Protein AF-A0A7Y2HP80-F1 (afdb_monomer_lite)

Sequence (89 aa):
MNSGTLFERLAAAFSDGVARGWSEAEFDGWASEVFRRQFELNAVYRRFCEARGRGPDDVAGWTDIPAVPTSAFKHLDLSPGRHEAVFET

Radius of gyration: 14.86 Å; chains: 1; bounding box: 31×39×35 Å

Secondary structure (DSSP, 8-state):
-----HHHHHHHHHHT-TTT---HHHHHHHHHHHHHHHHHH-HHHHHHHHTTT--TTT-SSGGGSPPPPGGGGGTS---SS--S-----

Structure (mmCIF, N/CA/C/O backbone):
data_AF-A0A7Y2HP80-F1
#
_entry.id   AF-A0A7Y2HP80-F1
#
loop_
_atom_site.group_PDB
_atom_site.id
_atom_site.type_symbol
_atom_site.label_atom_id
_atom_site.label_alt_id
_atom_site.label_comp_id
_atom_site.label_asym_id
_atom_site.label_entity_id
_atom_site.label_seq_id
_atom_site.pdbx_PDB_ins_code
_atom_site.Cartn_x
_atom_site.Cartn_y
_atom_site.Cartn_z
_atom_site.occupancy
_atom_site.B_iso_or_equiv
_atom_site.auth_seq_id
_atom_site.auth_comp_id
_atom_site.auth_asym_id
_atom_site.auth_atom_id
_atom_site.pdbx_PDB_model_num
ATOM 1 N N . MET A 1 1 ? -4.267 10.785 -22.852 1.00 42.34 1 MET A N 1
ATOM 2 C CA . MET A 1 1 ? -4.868 10.403 -21.557 1.00 42.34 1 MET A CA 1
ATOM 3 C C . MET A 1 1 ? -4.794 8.890 -21.471 1.00 42.34 1 MET A C 1
ATOM 5 O O . MET A 1 1 ? -5.479 8.230 -22.237 1.00 42.34 1 MET A O 1
ATOM 9 N N . ASN A 1 2 ? -3.883 8.349 -20.657 1.00 47.31 2 ASN A N 1
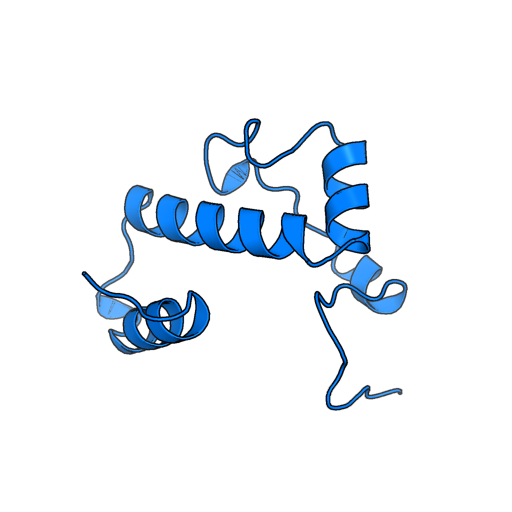ATOM 10 C CA . ASN A 1 2 ? -3.716 6.902 -20.482 1.00 47.31 2 ASN A CA 1
ATOM 11 C C . ASN A 1 2 ? -4.894 6.352 -19.665 1.00 47.31 2 ASN A C 1
ATOM 13 O O . ASN A 1 2 ? -4.786 6.184 -18.455 1.00 47.31 2 ASN A O 1
ATOM 17 N N . SER A 1 3 ? -6.030 6.114 -20.318 1.00 55.81 3 SER A N 1
ATOM 18 C CA . SER A 1 3 ? -7.263 5.606 -19.700 1.00 55.81 3 SER A CA 1
ATOM 19 C C . SER A 1 3 ? -7.238 4.085 -19.471 1.00 55.81 3 SER A C 1
ATOM 21 O O . SER A 1 3 ? -8.254 3.423 -19.649 1.00 55.81 3 SER A O 1
ATOM 23 N N . GLY A 1 4 ? -6.076 3.527 -19.120 1.00 72.94 4 GLY A N 1
ATOM 24 C CA . GLY A 1 4 ? -5.936 2.123 -18.732 1.00 72.94 4 GLY A CA 1
ATOM 25 C C . GLY A 1 4 ? -6.250 1.924 -17.250 1.00 72.94 4 GLY A C 1
ATOM 26 O O . GLY A 1 4 ? -6.016 2.815 -16.424 1.00 72.94 4 GLY A O 1
ATOM 27 N N . THR A 1 5 ? -6.764 0.749 -16.901 1.00 90.00 5 THR A N 1
ATOM 28 C CA . THR A 1 5 ? -6.961 0.343 -15.504 1.00 90.00 5 TH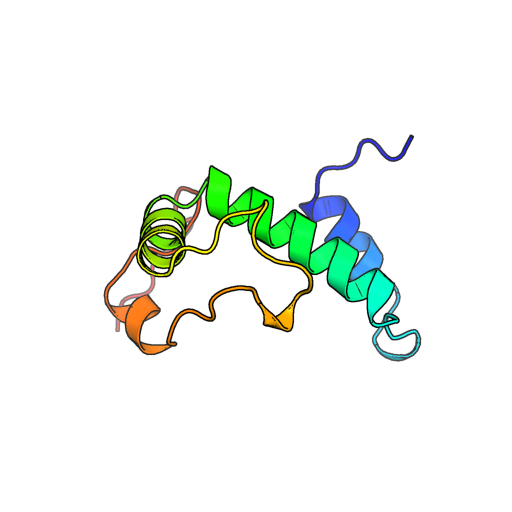R A CA 1
ATOM 29 C C . THR A 1 5 ? -5.639 0.416 -14.729 1.00 90.00 5 THR A C 1
ATOM 31 O O . THR A 1 5 ? -4.551 0.341 -15.304 1.00 90.00 5 THR A O 1
ATOM 34 N N . LEU A 1 6 ? -5.709 0.551 -13.398 1.00 91.88 6 LEU A N 1
ATOM 35 C CA . LEU A 1 6 ? -4.513 0.518 -12.543 1.00 91.88 6 LEU A CA 1
ATOM 36 C C . LEU A 1 6 ? -3.662 -0.734 -12.802 1.00 91.88 6 LEU A C 1
ATOM 38 O O . LEU A 1 6 ? -2.440 -0.646 -12.869 1.00 91.88 6 LEU A O 1
ATOM 42 N N . PHE A 1 7 ? -4.314 -1.880 -13.007 1.00 89.38 7 PHE A N 1
ATOM 43 C CA . PHE A 1 7 ? -3.643 -3.135 -13.319 1.00 89.38 7 PHE A CA 1
ATOM 44 C C . PHE A 1 7 ? -2.838 -3.058 -14.622 1.00 89.38 7 PHE A C 1
ATOM 46 O O . PHE A 1 7 ? -1.653 -3.371 -14.619 1.00 89.38 7 PHE A O 1
ATOM 53 N N . GLU A 1 8 ? -3.444 -2.596 -15.718 1.00 91.25 8 GLU A N 1
ATOM 54 C CA . GLU A 1 8 ? -2.764 -2.497 -17.020 1.00 91.25 8 GLU A CA 1
ATOM 55 C C . GLU A 1 8 ? -1.577 -1.535 -16.968 1.00 91.25 8 GLU A C 1
ATOM 57 O O . GLU A 1 8 ? -0.516 -1.816 -17.526 1.00 91.25 8 GLU A O 1
ATOM 62 N N . ARG A 1 9 ? -1.732 -0.412 -16.258 1.00 93.75 9 ARG A N 1
ATOM 63 C CA . ARG A 1 9 ? -0.653 0.563 -16.085 1.00 93.75 9 ARG A CA 1
ATOM 64 C C . ARG A 1 9 ? 0.508 0.004 -15.267 1.00 93.75 9 ARG A C 1
ATOM 66 O O . ARG A 1 9 ? 1.653 0.194 -15.667 1.00 93.75 9 ARG A O 1
ATOM 73 N N . LEU A 1 10 ? 0.228 -0.709 -14.175 1.00 92.62 10 LEU A N 1
ATOM 74 C CA . LEU A 1 10 ? 1.261 -1.391 -13.390 1.00 92.62 10 LEU A CA 1
ATOM 75 C C . LEU A 1 10 ? 1.938 -2.506 -14.192 1.00 92.62 10 LEU A C 1
ATOM 77 O O . LEU A 1 10 ? 3.157 -2.605 -14.169 1.00 92.62 10 LEU A O 1
ATOM 81 N N . ALA A 1 11 ? 1.179 -3.309 -14.941 1.00 91.62 11 ALA A N 1
ATOM 82 C CA . ALA A 1 11 ? 1.726 -4.379 -15.774 1.00 91.62 11 ALA A CA 1
ATOM 83 C C . ALA A 1 11 ? 2.682 -3.840 -16.851 1.00 91.62 11 ALA A C 1
ATOM 85 O O . ALA A 1 11 ? 3.771 -4.387 -17.045 1.00 91.62 11 ALA A O 1
ATOM 86 N N . ALA A 1 12 ? 2.312 -2.737 -17.508 1.00 90.25 12 ALA A N 1
ATOM 87 C CA . ALA A 1 12 ? 3.200 -2.040 -18.432 1.00 90.25 12 ALA A CA 1
ATOM 88 C C . ALA A 1 12 ? 4.455 -1.523 -17.711 1.00 90.25 12 ALA A C 1
ATOM 90 O O . ALA A 1 12 ? 5.564 -1.799 -18.155 1.00 90.25 12 ALA A O 1
ATOM 91 N N . ALA A 1 13 ? 4.294 -0.862 -16.560 1.00 89.62 13 ALA A N 1
ATOM 92 C CA . ALA A 1 13 ? 5.415 -0.318 -15.795 1.00 89.62 13 ALA A CA 1
ATOM 93 C C . ALA A 1 13 ? 6.377 -1.402 -15.268 1.00 89.62 13 ALA A C 1
ATOM 95 O O . ALA A 1 13 ? 7.585 -1.180 -15.221 1.00 89.62 13 ALA A O 1
ATOM 96 N N . PHE A 1 14 ? 5.875 -2.585 -14.900 1.00 89.31 14 PHE A N 1
ATOM 97 C CA . PHE A 1 14 ? 6.705 -3.728 -14.504 1.00 89.31 14 PHE A CA 1
ATOM 98 C C . PHE A 1 14 ? 7.466 -4.348 -15.682 1.00 89.31 14 PHE A C 1
ATOM 100 O O . PHE A 1 14 ? 8.533 -4.930 -15.482 1.00 89.31 14 PHE A O 1
ATOM 107 N N . SER A 1 15 ? 6.952 -4.204 -16.907 1.00 87.94 15 SER A N 1
ATOM 108 C CA . SER A 1 15 ? 7.583 -4.746 -18.117 1.00 87.94 15 SER A CA 1
ATOM 109 C C . SER A 1 15 ? 8.855 -3.990 -18.525 1.00 87.94 15 SER A C 1
ATOM 111 O O . SER A 1 15 ? 9.670 -4.542 -19.259 1.00 87.94 15 SER A O 1
ATOM 113 N N . ASP A 1 16 ? 9.074 -2.776 -18.004 1.00 83.31 16 ASP A N 1
ATOM 114 C CA . ASP A 1 16 ? 10.296 -1.984 -18.230 1.00 83.31 16 ASP A CA 1
ATOM 115 C C . ASP A 1 16 ? 11.568 -2.637 -17.639 1.00 83.31 16 ASP A C 1
ATOM 117 O O . ASP A 1 16 ? 12.688 -2.249 -17.977 1.00 83.31 16 ASP A O 1
ATOM 121 N N . GLY A 1 17 ? 11.410 -3.636 -16.762 1.00 77.06 17 GLY A N 1
ATOM 122 C CA . GLY A 1 17 ? 12.504 -4.387 -16.148 1.00 77.06 17 GLY A CA 1
ATOM 123 C C . GLY A 1 17 ? 13.164 -3.689 -14.951 1.00 77.06 17 GLY A C 1
ATOM 124 O O . GLY A 1 17 ? 13.123 -2.472 -14.778 1.00 77.06 17 GLY A O 1
ATOM 125 N N . VAL A 1 18 ? 13.824 -4.486 -14.102 1.00 76.44 18 VAL A N 1
ATOM 126 C CA . VAL A 1 18 ? 14.412 -4.030 -12.822 1.00 76.44 18 VAL A CA 1
ATOM 127 C C . VAL A 1 18 ? 15.556 -3.023 -13.019 1.00 76.44 18 VAL A C 1
ATOM 129 O O . VAL A 1 18 ? 15.824 -2.215 -12.136 1.00 76.44 18 VAL A O 1
ATOM 132 N N . ALA A 1 19 ? 16.206 -3.029 -14.188 1.00 76.50 19 ALA A N 1
ATOM 133 C CA . ALA A 1 19 ? 17.346 -2.161 -14.490 1.00 76.50 19 ALA A CA 1
ATOM 134 C C . ALA A 1 19 ? 16.989 -0.668 -14.574 1.00 76.50 19 ALA A C 1
ATOM 136 O O . ALA A 1 19 ? 17.859 0.167 -14.341 1.00 76.50 19 ALA A O 1
ATOM 137 N N . ARG A 1 20 ? 15.731 -0.322 -14.888 1.00 84.56 20 ARG A N 1
ATOM 138 C CA . ARG A 1 20 ? 15.279 1.076 -14.862 1.00 84.56 20 ARG A CA 1
ATOM 139 C C . ARG A 1 20 ? 15.214 1.603 -13.429 1.00 84.56 20 ARG A C 1
ATOM 141 O O . ARG A 1 20 ? 15.603 2.742 -13.189 1.00 84.56 20 ARG A O 1
ATOM 148 N N . GLY A 1 21 ? 14.734 0.768 -12.503 1.00 82.44 21 GLY A N 1
ATOM 149 C CA . GLY A 1 21 ? 14.334 1.190 -11.163 1.00 82.44 21 GLY A CA 1
ATOM 150 C C . GLY A 1 21 ? 13.222 2.245 -11.196 1.00 82.44 21 GLY A C 1
ATOM 151 O O . GLY A 1 21 ? 12.976 2.899 -12.209 1.00 82.44 21 GLY A O 1
ATOM 152 N N . TRP A 1 22 ? 12.520 2.416 -10.082 1.00 91.62 22 TRP A N 1
ATOM 153 C CA . TRP A 1 22 ? 11.672 3.589 -9.875 1.00 91.62 22 TRP A CA 1
ATOM 154 C C . TRP A 1 22 ? 12.372 4.505 -8.886 1.00 91.62 22 TRP A C 1
ATOM 156 O O . TRP A 1 22 ? 12.951 4.036 -7.904 1.00 91.62 22 TRP A O 1
ATOM 166 N N . SER A 1 23 ? 12.323 5.808 -9.147 1.00 92.88 23 SER A N 1
ATOM 167 C CA . SER A 1 23 ? 12.606 6.789 -8.107 1.00 92.88 23 SER A CA 1
ATOM 168 C C . SER A 1 23 ? 11.600 6.639 -6.964 1.00 92.88 23 SER A C 1
ATOM 170 O O . SER A 1 23 ? 10.507 6.095 -7.138 1.00 92.88 23 SER A O 1
ATOM 172 N N . GLU A 1 24 ? 11.956 7.147 -5.789 1.00 93.50 24 GLU A N 1
ATOM 173 C CA . GLU A 1 24 ? 11.080 7.107 -4.617 1.00 93.50 24 GLU A CA 1
ATOM 174 C C . GLU A 1 24 ? 9.728 7.778 -4.897 1.00 93.50 24 GLU A C 1
ATOM 176 O O . GLU A 1 24 ? 8.692 7.174 -4.654 1.00 93.50 24 GLU A O 1
ATOM 181 N N . ALA A 1 25 ? 9.732 8.940 -5.558 1.00 94.06 25 ALA A N 1
ATOM 182 C CA . ALA A 1 25 ? 8.509 9.650 -5.935 1.00 94.06 25 ALA A CA 1
ATOM 183 C C . ALA A 1 25 ? 7.636 8.878 -6.946 1.00 94.06 25 ALA A C 1
ATOM 185 O O . ALA A 1 25 ? 6.407 8.916 -6.864 1.00 94.06 25 ALA A O 1
ATOM 186 N N . GLU A 1 26 ? 8.244 8.167 -7.904 1.00 94.00 26 GLU A N 1
ATOM 187 C CA . GLU A 1 26 ? 7.496 7.287 -8.812 1.00 94.00 26 GLU A CA 1
ATOM 188 C C . GLU A 1 26 ? 6.866 6.122 -8.044 1.00 94.00 26 GLU A C 1
ATOM 190 O O . GLU A 1 26 ? 5.693 5.807 -8.254 1.00 94.00 26 GLU A O 1
ATOM 195 N N . PHE A 1 27 ? 7.626 5.492 -7.144 1.00 94.25 27 PHE A N 1
ATOM 196 C CA . PHE A 1 27 ? 7.129 4.394 -6.321 1.00 94.25 27 PHE A CA 1
ATOM 197 C C . PHE A 1 27 ? 6.010 4.855 -5.380 1.00 94.25 27 PHE A C 1
ATOM 199 O O . PHE A 1 27 ? 4.986 4.181 -5.299 1.00 94.25 27 PHE A O 1
ATOM 206 N N . ASP A 1 28 ? 6.149 6.018 -4.744 1.00 95.94 28 ASP A N 1
ATOM 207 C CA . ASP A 1 28 ? 5.120 6.633 -3.901 1.00 95.94 28 ASP A CA 1
ATOM 208 C C . ASP A 1 28 ? 3.812 6.856 -4.656 1.00 95.94 28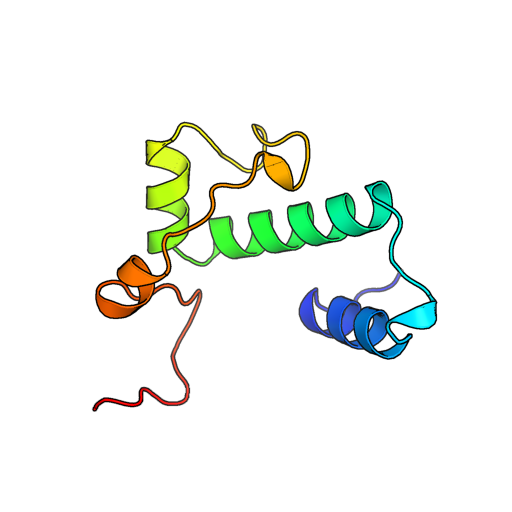 ASP A C 1
ATOM 210 O O . ASP A 1 28 ? 2.733 6.557 -4.136 1.00 95.94 28 ASP A O 1
ATOM 214 N N . GLY A 1 29 ? 3.894 7.330 -5.903 1.00 94.81 29 GLY A N 1
ATOM 215 C CA . GLY A 1 29 ? 2.727 7.495 -6.765 1.00 94.81 29 GLY A CA 1
ATOM 216 C C . GLY A 1 29 ? 1.991 6.173 -6.999 1.00 94.81 29 GLY A C 1
ATOM 217 O O . GLY A 1 29 ? 0.770 6.100 -6.829 1.00 94.81 29 GLY A O 1
ATOM 218 N N . TRP A 1 30 ? 2.728 5.106 -7.321 1.00 95.62 30 TRP A N 1
ATOM 219 C CA . TRP A 1 30 ? 2.151 3.769 -7.490 1.00 95.62 30 TRP A CA 1
ATOM 220 C C . TRP A 1 30 ? 1.588 3.203 -6.185 1.00 95.62 30 TRP A C 1
ATOM 222 O O . TRP A 1 30 ? 0.466 2.693 -6.172 1.00 95.62 30 TRP A O 1
ATOM 232 N N . ALA A 1 31 ? 2.341 3.302 -5.091 1.00 95.94 31 ALA A N 1
ATOM 233 C CA . ALA A 1 31 ? 1.959 2.788 -3.782 1.00 95.94 31 ALA A CA 1
ATOM 234 C C . ALA A 1 31 ? 0.684 3.464 -3.270 1.00 95.94 31 ALA A C 1
ATOM 236 O O . ALA A 1 31 ? -0.233 2.772 -2.830 1.00 95.94 31 ALA A O 1
ATOM 237 N N . SER A 1 32 ? 0.584 4.788 -3.404 1.00 95.31 32 SER A N 1
ATOM 238 C CA . SER A 1 32 ? -0.598 5.565 -3.012 1.00 95.31 32 SER A CA 1
ATOM 239 C C . SER A 1 32 ? -1.835 5.152 -3.808 1.00 95.31 32 SER A C 1
ATOM 241 O O . SER A 1 32 ? -2.921 4.974 -3.249 1.00 95.31 32 SER A O 1
ATOM 243 N N . GLU A 1 33 ? -1.688 4.946 -5.119 1.00 95.44 33 GLU A N 1
ATOM 244 C CA . GLU A 1 33 ? -2.810 4.550 -5.964 1.00 95.44 33 GLU A CA 1
ATOM 245 C C . GLU A 1 33 ? -3.288 3.119 -5.669 1.00 95.44 33 GLU A C 1
ATOM 247 O O . GLU A 1 33 ? -4.495 2.873 -5.554 1.00 95.44 33 GLU A O 1
ATOM 252 N N . VAL A 1 34 ? -2.352 2.182 -5.483 1.00 95.19 34 VAL A N 1
ATOM 253 C CA . VAL A 1 34 ? -2.655 0.808 -5.059 1.00 95.19 34 VAL A CA 1
ATOM 254 C C . VAL A 1 34 ? -3.304 0.799 -3.682 1.00 95.19 34 VAL A C 1
ATOM 256 O O . VAL A 1 34 ? -4.318 0.122 -3.498 1.00 95.19 34 VAL A O 1
ATOM 259 N N . PHE A 1 35 ? -2.771 1.567 -2.733 1.00 96.19 35 PHE A N 1
ATOM 260 C CA . PHE A 1 35 ? -3.312 1.672 -1.385 1.00 96.19 35 PHE A CA 1
ATOM 261 C C . PHE A 1 35 ? -4.755 2.154 -1.400 1.00 96.19 35 PHE A C 1
ATOM 263 O O . PHE A 1 35 ? -5.619 1.474 -0.851 1.00 96.19 35 PHE A O 1
ATOM 270 N N . ARG A 1 36 ? -5.048 3.258 -2.096 1.00 95.69 36 ARG A N 1
ATOM 271 C CA . ARG A 1 36 ? -6.415 3.775 -2.214 1.00 95.69 36 ARG A CA 1
ATOM 272 C C . ARG A 1 36 ? -7.356 2.731 -2.810 1.00 95.69 36 ARG A C 1
ATOM 274 O O . ARG A 1 36 ? -8.438 2.505 -2.274 1.00 95.69 36 ARG A O 1
ATOM 281 N N . ARG A 1 37 ? -6.928 2.024 -3.862 1.00 94.62 37 ARG A N 1
ATOM 282 C CA . ARG A 1 37 ? -7.743 0.969 -4.481 1.00 94.62 37 ARG A CA 1
ATOM 283 C C . ARG A 1 37 ? -8.019 -0.197 -3.527 1.00 94.62 37 ARG A C 1
ATOM 285 O O . ARG A 1 37 ? -9.144 -0.695 -3.489 1.00 94.62 37 ARG A O 1
ATOM 292 N N . GLN A 1 38 ? -7.014 -0.630 -2.768 1.00 93.94 38 GLN A N 1
ATOM 293 C CA . GLN A 1 38 ? -7.158 -1.679 -1.757 1.00 93.94 38 GLN A CA 1
ATOM 294 C C . GLN A 1 38 ? -8.044 -1.212 -0.599 1.00 93.94 38 GLN A C 1
ATOM 296 O O . GLN A 1 38 ? -8.935 -1.944 -0.188 1.00 93.94 38 GLN A O 1
ATOM 301 N N . PHE A 1 39 ? -7.870 0.014 -0.114 1.00 95.56 39 PHE A N 1
ATOM 302 C CA . PHE A 1 39 ? -8.686 0.595 0.951 1.00 95.56 39 PHE A CA 1
ATOM 303 C C . PHE A 1 39 ? -10.166 0.706 0.544 1.00 95.56 39 PHE A C 1
ATOM 305 O O . PHE A 1 39 ? -11.063 0.387 1.324 1.00 95.56 39 PHE A O 1
ATOM 312 N N . GLU A 1 40 ? -10.449 1.101 -0.698 1.00 94.38 40 GLU A N 1
ATOM 313 C CA . GLU A 1 40 ? -11.816 1.185 -1.222 1.00 94.38 40 GLU A CA 1
ATOM 314 C C . GLU A 1 40 ? -12.483 -0.200 -1.322 1.00 94.38 40 GLU A C 1
ATOM 316 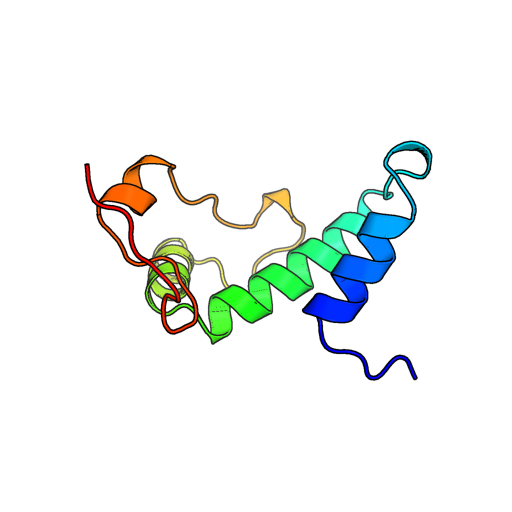O O . GLU A 1 40 ? -13.625 -0.377 -0.887 1.00 94.38 40 GLU A O 1
ATOM 321 N N . LEU A 1 41 ? -11.781 -1.202 -1.860 1.00 93.38 41 LEU A N 1
ATOM 322 C CA . LEU A 1 41 ? -12.390 -2.493 -2.196 1.00 93.38 41 LEU A CA 1
ATOM 323 C C . LEU A 1 41 ? -12.274 -3.577 -1.120 1.00 93.38 41 LEU A C 1
ATOM 325 O O . LEU A 1 41 ? -13.171 -4.406 -0.985 1.00 93.38 41 LEU A O 1
ATOM 329 N N . ASN A 1 42 ? -11.182 -3.608 -0.363 1.00 94.31 42 ASN A N 1
ATOM 330 C CA . ASN A 1 42 ? -10.908 -4.652 0.615 1.00 94.31 42 ASN A CA 1
ATOM 331 C C . ASN A 1 42 ? -11.370 -4.194 2.003 1.00 94.31 42 ASN A C 1
ATOM 333 O O . ASN A 1 42 ? -10.667 -3.481 2.716 1.00 94.31 42 ASN A O 1
ATOM 337 N N . ALA A 1 43 ? -12.571 -4.618 2.401 1.00 92.62 43 ALA A N 1
ATOM 338 C CA . ALA A 1 43 ? -13.172 -4.212 3.670 1.00 92.62 43 ALA A CA 1
ATOM 339 C C . ALA A 1 43 ? -12.363 -4.659 4.902 1.00 92.62 43 ALA A C 1
ATOM 341 O O . ALA A 1 43 ? -12.357 -3.956 5.914 1.00 92.62 43 ALA A O 1
ATOM 342 N N . VAL A 1 44 ? -11.685 -5.809 4.832 1.00 93.56 44 VAL A N 1
ATOM 343 C CA . VAL A 1 44 ? -10.836 -6.311 5.923 1.00 93.56 44 VAL A CA 1
ATOM 344 C C . VAL A 1 44 ? -9.603 -5.428 6.072 1.00 93.56 44 VAL A C 1
ATOM 346 O O . VAL A 1 44 ? -9.295 -4.980 7.178 1.00 93.56 44 VAL A O 1
ATOM 349 N N . TYR A 1 45 ? -8.935 -5.127 4.960 1.00 95.62 45 TYR A N 1
ATOM 350 C CA . TYR A 1 45 ? -7.773 -4.250 4.963 1.00 95.62 45 TYR A CA 1
ATOM 351 C C . TYR A 1 45 ? -8.135 -2.819 5.372 1.00 95.62 45 TYR A C 1
ATOM 353 O O . TYR A 1 45 ? -7.470 -2.246 6.231 1.00 95.62 45 TYR A O 1
ATOM 361 N N . ARG A 1 46 ? -9.253 -2.280 4.870 1.00 95.62 46 ARG A N 1
ATOM 362 C CA . ARG A 1 46 ? -9.775 -0.970 5.282 1.00 95.62 46 ARG A CA 1
ATOM 363 C C . ARG A 1 46 ? -9.940 -0.871 6.795 1.00 95.62 46 ARG A C 1
ATOM 365 O O . ARG A 1 46 ? -9.377 0.030 7.404 1.00 95.62 46 ARG A O 1
ATOM 372 N N . ARG A 1 47 ? -10.635 -1.830 7.416 1.00 94.69 47 ARG A N 1
ATOM 373 C CA . ARG A 1 47 ? -10.826 -1.860 8.878 1.00 94.69 47 ARG A CA 1
ATOM 374 C C . ARG A 1 47 ? -9.499 -1.930 9.635 1.00 94.69 47 ARG A C 1
ATOM 376 O O . ARG A 1 47 ? -9.352 -1.304 10.681 1.00 94.69 47 ARG A O 1
ATOM 383 N N . PHE A 1 48 ? -8.530 -2.686 9.119 1.00 95.19 48 PHE A N 1
ATOM 384 C CA . PHE A 1 48 ? -7.193 -2.781 9.707 1.00 95.19 48 PHE A CA 1
ATOM 385 C C . PHE A 1 48 ? -6.445 -1.437 9.690 1.00 95.19 48 PHE A C 1
ATOM 387 O O . PHE A 1 48 ? -5.769 -1.103 10.672 1.00 95.19 48 PHE A O 1
ATOM 394 N N . CYS A 1 49 ? -6.578 -0.682 8.598 1.00 96.06 49 CYS A N 1
ATOM 395 C CA . CYS A 1 49 ? -6.003 0.647 8.411 1.00 96.06 49 CYS A CA 1
ATOM 396 C C . CYS A 1 49 ? -6.721 1.718 9.254 1.00 96.06 49 CYS A C 1
ATOM 398 O O . CYS A 1 49 ? -6.066 2.470 9.976 1.00 96.06 49 CYS A O 1
ATOM 400 N N . GLU A 1 50 ? -8.057 1.724 9.259 1.00 95.75 50 GLU A N 1
ATOM 401 C CA . GLU A 1 50 ? -8.888 2.618 10.084 1.00 95.75 50 GLU A CA 1
ATOM 402 C C . GLU A 1 50 ? -8.594 2.449 11.579 1.00 95.75 50 GLU A C 1
ATOM 404 O O . GLU A 1 50 ? -8.424 3.435 12.292 1.00 95.75 50 GLU A O 1
ATOM 409 N N . ALA A 1 51 ? -8.429 1.209 12.056 1.00 95.31 51 ALA A N 1
ATOM 410 C CA . ALA A 1 51 ? -8.060 0.925 13.446 1.00 95.31 51 ALA A CA 1
ATOM 411 C C . ALA A 1 51 ? -6.687 1.500 13.856 1.00 95.31 51 ALA A C 1
ATOM 413 O O . ALA A 1 51 ? -6.377 1.565 15.044 1.00 95.31 51 ALA A O 1
ATOM 414 N N . ARG A 1 52 ? -5.858 1.904 12.887 1.00 93.81 52 ARG A N 1
ATOM 415 C CA . ARG A 1 52 ? -4.556 2.562 13.088 1.00 93.81 52 ARG A CA 1
ATOM 416 C C . ARG A 1 52 ? -4.597 4.064 12.808 1.00 93.81 52 ARG A C 1
ATOM 418 O O . ARG A 1 52 ? -3.552 4.701 12.891 1.00 93.81 52 ARG A O 1
ATOM 425 N N . GLY A 1 53 ? -5.766 4.614 12.473 1.00 94.94 53 GLY A N 1
ATOM 426 C CA . GLY A 1 53 ? -5.916 6.014 12.078 1.00 94.94 53 GLY A CA 1
ATOM 427 C C . GLY A 1 53 ? -5.160 6.346 10.793 1.00 94.94 53 GLY A C 1
ATOM 428 O O . GLY A 1 53 ? -4.558 7.409 10.706 1.00 94.94 53 GLY A O 1
ATOM 429 N N . ARG A 1 54 ? -5.104 5.405 9.841 1.00 95.31 54 ARG A N 1
ATOM 430 C CA . ARG A 1 54 ? -4.409 5.582 8.560 1.00 95.31 54 ARG A CA 1
ATOM 431 C C . ARG A 1 54 ? -5.378 5.380 7.400 1.00 95.31 54 ARG A C 1
ATOM 433 O O . ARG A 1 54 ? -5.669 4.240 7.044 1.00 95.31 54 ARG A O 1
ATOM 440 N N . GLY A 1 55 ? -5.880 6.467 6.826 1.00 93.62 55 GLY A N 1
ATOM 441 C CA . GLY A 1 55 ? -6.631 6.484 5.572 1.00 93.62 55 GLY A CA 1
ATOM 442 C C . GLY A 1 55 ? -5.810 7.021 4.390 1.00 93.62 55 GLY A C 1
ATOM 443 O O . GLY A 1 55 ? -4.659 7.420 4.569 1.00 93.62 55 GLY A O 1
ATOM 444 N N . PRO A 1 56 ? -6.389 7.044 3.174 1.00 94.19 56 PRO A N 1
ATOM 445 C CA . PRO A 1 56 ? -5.754 7.612 1.979 1.00 94.19 56 PRO A CA 1
ATOM 446 C C . PRO A 1 56 ? -5.268 9.056 2.142 1.00 94.19 56 PRO A C 1
ATOM 448 O O . PRO A 1 56 ? -4.265 9.417 1.540 1.00 94.19 56 PRO A O 1
ATOM 451 N N . ASP A 1 57 ? -5.946 9.848 2.974 1.00 93.06 57 ASP A N 1
ATOM 452 C CA . ASP A 1 57 ? -5.596 11.251 3.223 1.00 93.06 57 ASP A CA 1
ATOM 453 C C . ASP A 1 57 ? -4.546 11.424 4.344 1.00 93.06 57 ASP A C 1
ATOM 455 O O . ASP A 1 57 ? -4.018 12.519 4.527 1.00 93.06 57 ASP A O 1
ATOM 459 N N . ASP A 1 58 ? -4.216 10.355 5.085 1.00 92.19 58 ASP A N 1
ATOM 460 C CA . ASP A 1 58 ? -3.323 10.387 6.259 1.00 92.19 58 ASP A CA 1
ATOM 461 C C . ASP A 1 58 ? -1.914 9.823 5.991 1.00 92.19 58 ASP A C 1
ATOM 463 O O . ASP A 1 58 ? -1.064 9.811 6.891 1.00 92.19 58 ASP A O 1
ATOM 467 N N . VAL A 1 59 ? -1.672 9.281 4.794 1.00 91.38 59 VAL A N 1
ATOM 468 C CA . VAL A 1 59 ? -0.387 8.687 4.391 1.00 91.38 59 VAL A CA 1
ATOM 469 C C . VAL A 1 59 ? 0.367 9.664 3.488 1.00 91.38 59 VAL A C 1
ATOM 471 O O . VAL A 1 59 ? -0.163 10.102 2.470 1.00 91.38 59 VAL A O 1
ATOM 474 N N . ALA A 1 60 ? 1.595 10.035 3.859 1.00 91.62 60 ALA A N 1
ATOM 475 C CA . ALA A 1 60 ? 2.404 10.991 3.096 1.00 91.62 60 ALA A CA 1
ATOM 476 C C . ALA A 1 60 ? 3.369 10.303 2.119 1.00 91.62 60 ALA A C 1
ATOM 478 O O . ALA A 1 60 ? 3.796 10.917 1.143 1.00 91.62 60 ALA A O 1
ATOM 479 N N . GLY A 1 61 ? 3.692 9.035 2.371 1.00 93.62 61 GLY A N 1
ATOM 480 C CA . GLY A 1 61 ? 4.505 8.200 1.494 1.00 93.62 61 GLY A CA 1
ATOM 481 C C . GLY A 1 61 ? 4.255 6.715 1.729 1.00 93.62 61 GLY A C 1
ATOM 482 O O . GLY A 1 61 ? 3.510 6.313 2.629 1.00 93.62 61 GLY A O 1
ATOM 483 N N . TRP A 1 62 ? 4.895 5.876 0.920 1.00 95.50 62 TRP A N 1
ATOM 484 C CA . TRP A 1 62 ? 4.679 4.432 0.926 1.00 95.50 62 TRP A CA 1
ATOM 485 C C . TRP A 1 62 ? 4.994 3.778 2.280 1.00 95.50 62 TRP A C 1
ATOM 487 O O . TRP A 1 62 ? 4.400 2.757 2.627 1.00 95.50 62 TRP A O 1
ATOM 497 N N . THR A 1 63 ? 5.897 4.370 3.065 1.00 95.69 63 THR A N 1
ATOM 498 C CA . THR A 1 63 ? 6.301 3.892 4.396 1.00 95.69 63 THR A CA 1
ATOM 499 C C . THR A 1 63 ? 5.245 4.121 5.480 1.00 95.69 63 THR A C 1
ATOM 501 O O . THR A 1 63 ? 5.267 3.425 6.495 1.00 95.69 63 THR A O 1
ATOM 504 N N . ASP A 1 64 ? 4.298 5.041 5.268 1.00 95.56 64 ASP A N 1
ATOM 505 C CA . ASP A 1 64 ? 3.185 5.292 6.193 1.00 95.56 64 ASP A CA 1
ATOM 506 C C . ASP A 1 64 ? 2.040 4.280 6.032 1.00 95.56 64 ASP A C 1
ATOM 508 O O . ASP A 1 64 ? 1.166 4.172 6.900 1.00 95.56 64 ASP A O 1
ATOM 512 N N . ILE A 1 65 ? 2.025 3.534 4.921 1.00 96.38 65 ILE A N 1
ATOM 513 C CA . ILE A 1 65 ? 0.977 2.564 4.610 1.00 96.38 65 ILE A CA 1
ATOM 514 C C . ILE A 1 65 ? 1.069 1.385 5.596 1.00 96.38 65 ILE A C 1
ATOM 516 O O . ILE A 1 65 ? 2.107 0.722 5.676 1.00 96.38 65 ILE A O 1
ATOM 520 N N . PRO A 1 66 ? -0.014 1.048 6.330 1.00 94.88 66 PRO A N 1
ATOM 521 C CA . PRO A 1 66 ? 0.016 -0.056 7.281 1.00 94.88 66 PRO A CA 1
ATOM 522 C C . PRO A 1 66 ? 0.349 -1.400 6.621 1.00 94.88 66 PRO A C 1
ATOM 524 O O . PRO A 1 66 ? -0.427 -1.927 5.817 1.00 94.88 66 PRO A O 1
ATOM 527 N N . ALA A 1 67 ? 1.474 -1.990 7.028 1.00 93.56 67 ALA A N 1
ATOM 528 C CA . ALA A 1 67 ? 1.857 -3.339 6.635 1.00 93.56 67 ALA A CA 1
ATOM 529 C C . ALA A 1 67 ? 1.003 -4.380 7.374 1.00 93.56 67 ALA A C 1
ATOM 531 O O . ALA A 1 67 ? 0.966 -4.426 8.608 1.00 93.56 67 ALA A O 1
ATOM 532 N N . VAL A 1 68 ? 0.320 -5.237 6.615 1.00 91.00 68 VAL A N 1
ATOM 533 C CA . VAL A 1 68 ? -0.443 -6.354 7.179 1.00 91.00 68 VAL A CA 1
ATOM 534 C C . VAL A 1 68 ? 0.519 -7.492 7.531 1.00 91.00 68 VAL A C 1
ATOM 536 O O . VAL A 1 68 ? 1.281 -7.922 6.662 1.00 91.00 68 VAL A O 1
ATOM 539 N N . PRO A 1 69 ? 0.502 -8.020 8.769 1.00 90.50 69 PRO A N 1
ATOM 540 C CA . PRO A 1 69 ? 1.333 -9.162 9.133 1.00 90.50 69 PRO A CA 1
ATOM 541 C C . PRO A 1 69 ? 1.053 -10.370 8.238 1.00 90.50 69 PRO A C 1
ATOM 543 O O . PRO A 1 69 ? -0.104 -10.688 7.965 1.00 90.50 69 PRO A O 1
ATOM 546 N N . THR A 1 70 ? 2.092 -11.113 7.856 1.00 87.81 70 THR A N 1
ATOM 547 C CA . THR A 1 70 ? 1.940 -12.333 7.040 1.00 87.81 70 THR A CA 1
ATOM 548 C C . THR A 1 70 ? 1.025 -13.374 7.694 1.00 87.81 70 THR A C 1
ATOM 550 O O . THR A 1 70 ? 0.324 -14.104 6.999 1.00 87.81 70 THR A O 1
ATOM 553 N N . SER A 1 71 ? 0.961 -13.416 9.031 1.00 88.25 71 SER A N 1
ATOM 554 C CA . SER A 1 71 ? 0.048 -14.289 9.780 1.00 88.25 71 SER A CA 1
ATOM 555 C C . SER A 1 71 ? -1.432 -13.976 9.545 1.00 88.25 71 SER A C 1
ATOM 557 O O . SER A 1 71 ? -2.251 -14.891 9.591 1.00 88.25 71 SER A O 1
ATOM 559 N N . ALA A 1 72 ? -1.791 -12.724 9.255 1.00 86.12 72 ALA A N 1
ATOM 560 C CA . ALA A 1 72 ? -3.180 -12.332 9.030 1.00 86.12 72 ALA A CA 1
ATOM 561 C C . ALA A 1 72 ? -3.771 -12.992 7.777 1.00 86.12 72 ALA A C 1
ATOM 563 O O . ALA A 1 72 ? -4.941 -13.358 7.792 1.00 86.12 72 ALA A O 1
ATOM 564 N N . PHE A 1 73 ? -2.960 -13.246 6.746 1.00 84.25 73 PHE A N 1
ATOM 565 C CA . PHE A 1 73 ? -3.394 -13.933 5.522 1.00 84.25 73 PHE A CA 1
ATOM 566 C C . PHE A 1 73 ? -3.866 -15.374 5.761 1.00 84.25 73 PHE A C 1
ATOM 568 O O . PHE A 1 73 ? -4.588 -15.920 4.937 1.00 84.25 73 PHE A O 1
ATOM 575 N N . LYS A 1 74 ? -3.494 -15.998 6.889 1.00 83.38 74 LYS A N 1
ATOM 576 C CA . LYS A 1 74 ? -3.985 -17.336 7.265 1.00 83.38 74 LYS A CA 1
ATOM 577 C C . LYS A 1 74 ? -5.385 -17.317 7.870 1.00 83.38 74 LYS A C 1
ATOM 579 O O . LYS A 1 74 ? -6.035 -18.352 7.945 1.00 83.38 74 LYS A O 1
ATOM 584 N N . HIS A 1 75 ? -5.802 -16.168 8.387 1.00 85.75 75 HIS A N 1
ATOM 585 C CA . HIS A 1 75 ? -6.994 -16.050 9.225 1.00 85.75 75 HIS A CA 1
ATOM 586 C C . HIS A 1 75 ? -8.049 -15.130 8.624 1.00 85.75 75 HIS A C 1
ATOM 588 O O . HIS A 1 75 ? -9.202 -15.173 9.043 1.00 85.75 75 HIS A O 1
ATOM 594 N N . LEU A 1 76 ? -7.652 -14.279 7.683 1.00 83.50 76 LEU A N 1
ATOM 595 C CA . LEU A 1 76 ? -8.481 -13.227 7.134 1.00 83.50 76 LEU A CA 1
ATOM 596 C C . LEU A 1 76 ? -8.459 -13.282 5.612 1.00 83.50 76 LEU A C 1
ATOM 598 O O . LEU A 1 76 ? -7.401 -13.407 4.996 1.00 83.50 76 LEU A O 1
ATOM 602 N N . ASP A 1 77 ? -9.635 -13.098 5.021 1.00 83.19 77 ASP A N 1
ATOM 603 C CA . ASP A 1 77 ? -9.756 -12.847 3.594 1.00 83.19 77 ASP A CA 1
ATOM 604 C C . ASP A 1 77 ? -9.309 -11.411 3.287 1.00 83.19 77 ASP A C 1
ATOM 606 O O . ASP A 1 77 ? -10.021 -10.443 3.553 1.00 83.19 77 ASP A O 1
ATOM 610 N N . LEU A 1 78 ? -8.089 -11.281 2.767 1.00 82.69 78 LEU A N 1
ATOM 611 C CA . LEU A 1 78 ? -7.485 -10.012 2.365 1.00 82.69 78 LEU A CA 1
ATOM 612 C C . LEU A 1 78 ? -7.596 -9.781 0.851 1.00 82.69 78 LEU A C 1
ATOM 614 O O . LEU A 1 78 ? -6.726 -9.138 0.264 1.00 82.69 78 LEU A O 1
ATOM 618 N N . SER A 1 79 ? -8.658 -10.274 0.215 1.00 81.56 79 SER A N 1
ATOM 619 C CA . SER A 1 79 ? -8.942 -10.000 -1.191 1.00 81.56 79 SER A CA 1
ATOM 620 C C . SER A 1 79 ? -9.993 -8.893 -1.368 1.00 81.56 79 SER A C 1
ATOM 622 O O . SER A 1 79 ? -11.007 -8.871 -0.670 1.00 81.56 79 SER A O 1
ATOM 624 N N . PRO A 1 80 ? -9.814 -7.980 -2.342 1.00 74.25 80 PRO A N 1
ATOM 625 C CA . PRO A 1 80 ? -10.838 -7.015 -2.742 1.00 74.25 80 PRO A CA 1
ATOM 626 C C . PRO A 1 80 ? -11.991 -7.632 -3.564 1.00 74.25 80 PRO A C 1
ATOM 628 O O . PRO A 1 80 ? -12.882 -6.904 -4.001 1.00 74.25 80 PRO A O 1
ATOM 631 N N . GLY A 1 81 ? -11.977 -8.942 -3.834 1.00 74.88 81 GLY A N 1
ATOM 632 C CA . GLY A 1 81 ? -12.973 -9.597 -4.682 1.00 74.88 81 GLY A CA 1
ATOM 633 C C . GLY A 1 81 ? -12.994 -11.121 -4.572 1.00 74.88 81 GLY A C 1
ATOM 634 O O . GLY A 1 81 ? -12.337 -11.717 -3.721 1.00 74.88 81 GLY A O 1
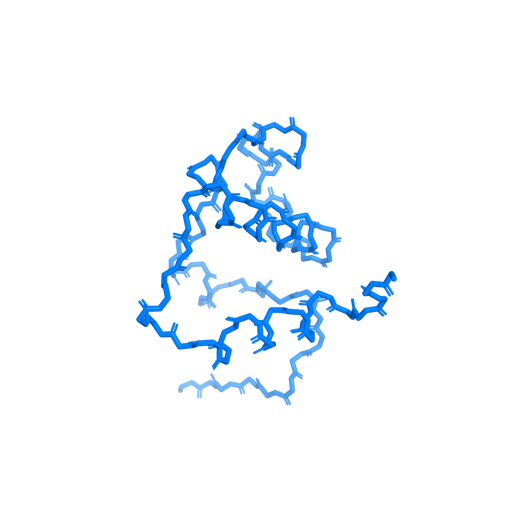ATOM 635 N N . ARG A 1 82 ? -13.773 -11.759 -5.454 1.00 71.38 82 ARG A N 1
ATOM 636 C CA . ARG A 1 82 ? -13.942 -13.218 -5.490 1.00 71.38 82 ARG A CA 1
ATOM 637 C C . ARG A 1 82 ? -12.618 -13.915 -5.815 1.00 71.38 82 ARG A C 1
ATOM 639 O O . ARG A 1 82 ? -11.978 -13.585 -6.808 1.00 71.38 82 ARG A O 1
ATOM 646 N N . HIS A 1 83 ? -12.279 -14.930 -5.029 1.00 70.88 83 HIS A N 1
ATOM 647 C CA . HIS A 1 83 ? -11.154 -15.823 -5.302 1.00 70.88 83 HIS A CA 1
ATOM 648 C C . HIS A 1 83 ? -11.437 -16.700 -6.519 1.00 70.88 83 HIS A C 1
ATOM 650 O O . HIS A 1 83 ? -12.525 -17.268 -6.649 1.00 70.88 83 HIS A O 1
ATOM 656 N N . GLU A 1 84 ? -10.458 -16.827 -7.408 1.00 73.44 84 GLU A N 1
ATOM 657 C CA . GLU A 1 84 ? -10.531 -17.787 -8.511 1.00 73.44 84 GLU A CA 1
ATOM 658 C C . GLU A 1 84 ? -10.287 -19.221 -8.013 1.00 73.44 84 GLU A C 1
ATOM 660 O O . GLU A 1 84 ? -11.006 -20.135 -8.410 1.00 73.44 84 GLU A O 1
ATOM 665 N N . ALA A 1 85 ? -9.356 -19.394 -7.068 1.00 72.50 85 ALA A N 1
ATOM 666 C CA . ALA A 1 85 ? -9.095 -20.640 -6.355 1.00 72.50 85 ALA A CA 1
ATOM 667 C C . ALA A 1 85 ? -8.571 -20.350 -4.937 1.00 72.50 85 ALA A C 1
ATOM 669 O O . ALA A 1 85 ? -7.848 -19.376 -4.730 1.00 72.50 85 ALA A O 1
ATOM 670 N N . VAL A 1 86 ? -8.916 -21.209 -3.975 1.00 74.12 86 VAL A N 1
ATOM 671 C CA . VAL A 1 86 ? -8.359 -21.208 -2.613 1.00 74.12 86 VAL A CA 1
ATOM 672 C C . VAL A 1 86 ? -7.699 -22.564 -2.397 1.00 74.12 86 VAL A C 1
ATOM 674 O O . VA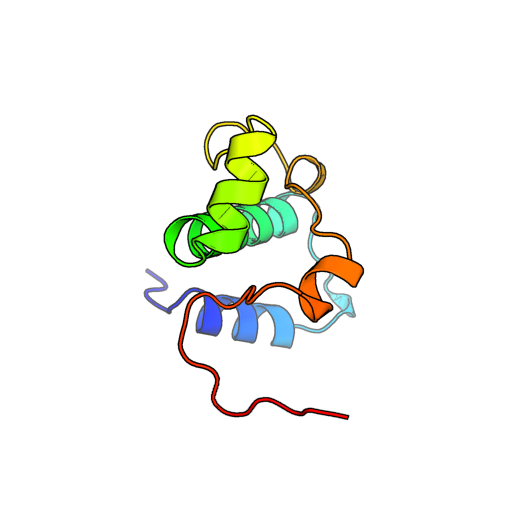L A 1 86 ? -8.328 -23.596 -2.625 1.00 74.12 86 VAL A O 1
ATOM 677 N N . PHE A 1 87 ? -6.426 -22.561 -2.007 1.00 73.62 87 PHE A N 1
ATOM 678 C CA . PHE A 1 87 ? -5.665 -23.780 -1.749 1.00 73.62 87 PHE A CA 1
ATOM 679 C C . PHE A 1 87 ? -5.580 -24.001 -0.240 1.00 73.62 87 PHE A C 1
ATOM 681 O O . PHE A 1 87 ? -4.967 -23.207 0.473 1.00 73.62 87 PHE A O 1
ATOM 688 N N . GLU A 1 88 ? -6.208 -25.072 0.233 1.00 76.56 88 GLU A N 1
ATOM 689 C CA . GLU A 1 88 ? -6.128 -25.530 1.621 1.00 76.56 88 GLU A CA 1
ATOM 690 C C . GLU A 1 88 ? -5.064 -26.637 1.728 1.00 76.56 88 GLU A C 1
ATOM 692 O O . GLU A 1 88 ? -4.834 -27.367 0.761 1.00 76.56 88 GLU A O 1
ATOM 697 N N . THR A 1 89 ? -4.355 -26.698 2.861 1.00 65.38 89 THR A N 1
ATOM 698 C CA . THR A 1 89 ? -3.281 -27.684 3.116 1.00 65.38 89 THR A CA 1
ATOM 699 C C . THR A 1 89 ? -3.835 -28.937 3.769 1.00 65.38 89 THR A C 1
ATOM 701 O O . THR A 1 89 ? -4.663 -28.778 4.693 1.00 65.38 89 THR A O 1
#

pLDDT: mean 87.61, std 10.68, range [42.34, 96.38]

Foldseek 3Di:
DPPDDLVVVVVVVPVVDPVVPDDQVRVFVNLLVVLQVLLVQFPVLVVVCVVVVHDSVRDPGNVSRDDDDPVVVVPDDSDSDDDPDDDDD